Protein AF-A0A329S1X6-F1 (afdb_monomer_lite)

Secondary structure (DSSP, 8-state):
---------SS-HHHHHHHTTSS-SS--EEEEEEEEEEEEEETTEEEEEEEEEESSHHHHHHHHTTSPTT-EE-TTSSEEEEEEEES-HHHHHHHHHHHHHHHHHHHHHHHHTS----

Radius of gyration: 15.31 Å; chains: 1; bounding box: 46×41×38 Å

pLDDT: mean 79.12, std 16.65, range [29.09, 96.0]

Foldseek 3Di:
DPPPPPPDDLWPPVVVCLLVVVPPPANQKAKAWPDWDPAAPDDLWIKTKMKIFGPAPVSLVVRVVGADPPWDADPRSRIIIDIDIGNCVPVVNVVSVVSRVVNVVRVVVVVVPPDPPD

Organism: NCBI:txid29920

Structure (mmCIF, N/CA/C/O backbone):
data_AF-A0A329S1X6-F1
#
_entry.id   AF-A0A329S1X6-F1
#
loop_
_atom_site.group_PDB
_atom_site.id
_atom_site.type_symbol
_atom_site.label_atom_id
_atom_site.label_alt_id
_atom_site.label_comp_id
_atom_site.label_asym_id
_atom_site.label_entity_id
_atom_site.label_seq_id
_atom_site.pdbx_PDB_ins_code
_atom_site.Cartn_x
_atom_site.Cartn_y
_atom_site.Cartn_z
_atom_site.occupancy
_atom_site.B_iso_or_equiv
_atom_site.auth_seq_id
_atom_site.auth_comp_id
_atom_site.auth_asym_id
_atom_site.auth_atom_id
_atom_site.pdbx_PDB_model_num
ATOM 1 N N . MET A 1 1 ? -4.964 -25.414 6.349 1.00 32.69 1 MET A N 1
ATOM 2 C CA . MET A 1 1 ? -5.690 -24.311 5.685 1.00 32.69 1 MET A CA 1
ATOM 3 C C . MET A 1 1 ? -5.727 -23.129 6.638 1.00 32.69 1 MET A C 1
ATOM 5 O O . MET A 1 1 ? -6.601 -23.049 7.488 1.00 32.69 1 MET A O 1
ATOM 9 N N . THR A 1 2 ? -4.718 -22.269 6.584 1.00 29.09 2 THR A N 1
ATOM 10 C CA . THR A 1 2 ? -4.738 -20.981 7.283 1.00 29.09 2 THR A CA 1
ATOM 11 C C . THR A 1 2 ? -5.581 -20.019 6.448 1.00 29.09 2 THR A C 1
ATOM 13 O O . THR A 1 2 ? -5.345 -19.926 5.244 1.00 29.09 2 THR A O 1
ATOM 16 N N . PRO A 1 3 ? -6.583 -19.334 7.022 1.00 33.06 3 PRO A N 1
ATOM 17 C CA . PRO A 1 3 ? -7.348 -18.356 6.272 1.00 33.06 3 PRO A CA 1
ATOM 18 C C . PRO A 1 3 ? -6.416 -17.184 5.976 1.00 33.06 3 PRO A C 1
ATOM 20 O O . PRO A 1 3 ? -5.992 -16.471 6.888 1.00 33.06 3 PRO A O 1
ATOM 23 N N . THR A 1 4 ? -6.067 -17.006 4.705 1.00 31.73 4 THR A N 1
ATOM 24 C CA . THR A 1 4 ? -5.417 -15.795 4.218 1.00 31.73 4 THR A CA 1
ATOM 25 C C . THR A 1 4 ? -6.398 -14.663 4.490 1.00 31.73 4 THR A C 1
ATOM 27 O O . THR A 1 4 ? -7.406 -14.521 3.802 1.00 31.73 4 THR A O 1
ATOM 30 N N . LYS A 1 5 ? -6.184 -13.921 5.582 1.00 35.34 5 LYS A N 1
ATOM 31 C CA . LYS A 1 5 ? -6.935 -12.701 5.873 1.00 35.34 5 LYS A CA 1
ATOM 32 C C . LYS A 1 5 ? -6.542 -11.691 4.804 1.00 35.34 5 LYS A C 1
ATOM 34 O O . LYS A 1 5 ? -5.577 -10.955 4.975 1.00 35.34 5 LYS A O 1
ATOM 39 N N . THR A 1 6 ? -7.255 -11.718 3.684 1.00 36.12 6 THR A N 1
ATOM 40 C CA . THR A 1 6 ? -7.122 -10.739 2.615 1.00 36.12 6 THR A CA 1
ATOM 41 C C . THR A 1 6 ? -7.442 -9.378 3.207 1.00 36.12 6 THR A C 1
ATOM 43 O O . THR A 1 6 ? -8.577 -9.089 3.591 1.00 36.12 6 THR A O 1
ATOM 46 N N . ILE A 1 7 ? -6.412 -8.553 3.350 1.00 43.09 7 ILE A N 1
ATOM 47 C CA . ILE A 1 7 ? -6.576 -7.143 3.649 1.00 43.09 7 ILE A CA 1
ATOM 48 C C . ILE A 1 7 ? -7.162 -6.524 2.380 1.00 43.09 7 ILE A C 1
ATOM 50 O O . ILE A 1 7 ? -6.455 -6.271 1.408 1.00 43.09 7 ILE A O 1
ATOM 54 N N . CYS A 1 8 ? -8.480 -6.327 2.362 1.00 41.88 8 CYS A N 1
ATOM 55 C CA . CYS A 1 8 ? -9.139 -5.588 1.293 1.00 41.88 8 CYS A CA 1
ATOM 56 C C . CYS A 1 8 ? -8.732 -4.118 1.390 1.00 41.88 8 CYS A C 1
ATOM 58 O O . CYS A 1 8 ? -9.413 -3.310 2.025 1.00 41.88 8 CYS A O 1
ATOM 60 N N . PHE A 1 9 ? -7.637 -3.744 0.733 1.00 53.16 9 PHE A N 1
ATOM 61 C CA . PHE A 1 9 ? -7.533 -2.388 0.231 1.00 53.16 9 PHE A CA 1
ATOM 62 C C . PHE A 1 9 ? -8.775 -2.083 -0.606 1.00 53.16 9 PHE A C 1
ATOM 64 O O . PHE A 1 9 ? -9.276 -2.937 -1.337 1.00 53.16 9 PHE A O 1
ATOM 71 N N . ALA A 1 10 ? -9.251 -0.848 -0.560 1.00 50.94 10 ALA A N 1
ATOM 72 C CA . ALA A 1 10 ? -10.206 -0.370 -1.550 1.00 50.94 10 ALA A CA 1
ATOM 73 C C . ALA A 1 10 ? -9.490 -0.062 -2.883 1.00 50.94 10 ALA A C 1
ATOM 75 O O . ALA A 1 10 ? -9.643 1.030 -3.420 1.00 50.94 10 ALA A O 1
ATOM 76 N N . LEU A 1 11 ? -8.658 -0.997 -3.350 1.00 60.75 11 LEU A N 1
ATOM 77 C CA . LEU A 1 11 ? -8.054 -1.008 -4.677 1.00 60.75 11 LEU A CA 1
ATOM 78 C C . LEU A 1 11 ? -8.964 -1.837 -5.586 1.00 60.75 11 LEU A C 1
ATOM 80 O O . LEU A 1 11 ? -9.698 -2.713 -5.116 1.00 60.75 11 LEU A O 1
ATOM 84 N N . THR A 1 12 ? -8.926 -1.570 -6.886 1.00 62.16 12 THR A N 1
ATOM 85 C CA . THR A 1 12 ? -9.561 -2.455 -7.867 1.00 62.16 12 THR A CA 1
ATOM 86 C C . THR A 1 12 ? -8.944 -3.857 -7.789 1.00 62.16 12 THR A C 1
ATOM 88 O O . THR A 1 12 ? -7.814 -4.030 -7.324 1.00 62.16 12 THR A O 1
ATOM 91 N N . SER A 1 13 ? -9.681 -4.877 -8.241 1.00 66.19 13 SER A N 1
ATOM 92 C CA . SER A 1 13 ? -9.189 -6.266 -8.281 1.00 66.19 13 SER A CA 1
ATOM 93 C C . SER A 1 13 ? -7.852 -6.394 -9.026 1.00 66.19 13 SER A C 1
ATOM 95 O O . SER A 1 13 ? -6.994 -7.191 -8.642 1.00 66.19 13 SER A O 1
ATOM 97 N N . ASP A 1 14 ? -7.661 -5.583 -10.065 1.00 64.62 14 ASP A N 1
ATOM 98 C CA . ASP A 1 14 ? -6.445 -5.570 -10.878 1.00 64.62 14 ASP A CA 1
ATOM 99 C C . ASP A 1 14 ? -5.246 -5.059 -10.079 1.00 64.62 14 ASP A C 1
ATOM 101 O O . ASP A 1 14 ? -4.195 -5.695 -10.042 1.00 64.62 14 ASP A O 1
ATOM 105 N N . LEU A 1 15 ? -5.426 -3.964 -9.341 1.00 70.69 15 LEU A N 1
ATOM 106 C CA . LEU A 1 15 ? -4.354 -3.351 -8.566 1.00 70.69 15 LEU A CA 1
ATOM 107 C C . LEU A 1 15 ? -3.954 -4.218 -7.356 1.00 70.69 15 LEU A C 1
ATOM 109 O O . LEU A 1 15 ? -2.772 -4.301 -7.023 1.00 70.69 15 LEU A O 1
ATOM 113 N N . HIS A 1 16 ? -4.908 -4.949 -6.767 1.00 71.69 16 HIS A N 1
ATOM 114 C CA . HIS A 1 16 ? -4.621 -6.033 -5.816 1.00 71.69 16 HIS A CA 1
ATOM 115 C C . HIS A 1 16 ? -3.772 -7.139 -6.439 1.00 71.69 16 HIS A C 1
ATOM 117 O O . HIS A 1 16 ? -2.750 -7.531 -5.882 1.00 71.69 16 HIS A O 1
ATOM 123 N N . SER A 1 17 ? -4.160 -7.609 -7.625 1.00 69.25 17 SER A N 1
ATOM 124 C CA . SER A 1 17 ? -3.463 -8.692 -8.326 1.00 69.25 17 SER A CA 1
ATOM 125 C C . SER A 1 17 ? -2.044 -8.302 -8.749 1.00 69.25 17 SER A C 1
ATOM 127 O O . SER A 1 17 ? -1.155 -9.159 -8.783 1.00 69.25 17 SER A O 1
ATOM 129 N N . TRP A 1 18 ? -1.818 -7.023 -9.063 1.00 70.31 18 TRP A N 1
ATOM 130 C CA . TRP A 1 18 ? -0.495 -6.463 -9.340 1.00 70.31 18 TRP A CA 1
ATOM 131 C C . TRP A 1 18 ? 0.351 -6.368 -8.073 1.00 70.31 18 TRP A C 1
ATOM 133 O O . TRP A 1 18 ? 1.517 -6.756 -8.085 1.00 70.31 18 TRP A O 1
ATOM 143 N N . TYR A 1 19 ? -0.232 -5.897 -6.968 1.00 70.12 19 TYR A N 1
ATOM 144 C CA . TYR A 1 19 ? 0.483 -5.741 -5.702 1.00 70.12 19 TYR A CA 1
ATOM 145 C C . TYR A 1 19 ? 0.858 -7.084 -5.060 1.00 70.12 19 TYR A C 1
ATOM 147 O O . TYR A 1 19 ? 1.934 -7.239 -4.476 1.00 70.12 19 TYR A O 1
ATOM 155 N N . ASP A 1 20 ? 0.003 -8.093 -5.213 1.00 70.31 20 ASP A N 1
ATOM 156 C CA . ASP A 1 20 ? 0.300 -9.443 -4.747 1.00 70.31 20 ASP A CA 1
ATOM 157 C C . ASP A 1 20 ? 1.294 -10.193 -5.640 1.00 70.31 20 ASP A C 1
ATOM 159 O O . ASP A 1 20 ? 1.815 -11.225 -5.219 1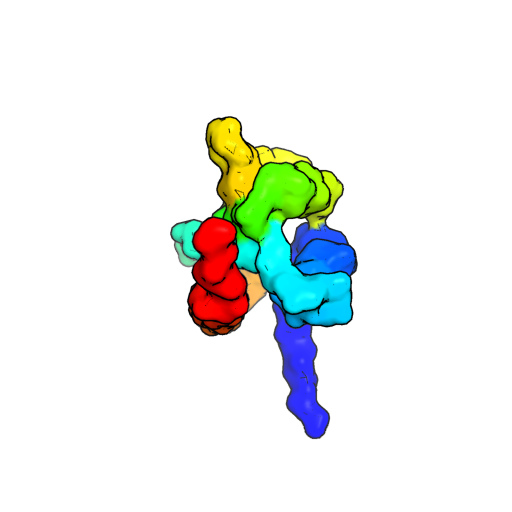.00 70.31 20 ASP A O 1
ATOM 163 N N . GLY A 1 21 ? 1.625 -9.653 -6.818 1.00 65.19 21 GLY A N 1
ATOM 164 C CA . GLY A 1 21 ? 2.517 -10.301 -7.781 1.00 65.19 21 GLY A CA 1
ATOM 165 C C . GLY A 1 21 ? 1.875 -11.505 -8.477 1.00 65.19 21 GLY A C 1
ATOM 166 O O . GLY A 1 21 ? 2.566 -12.291 -9.112 1.00 65.19 21 GLY A O 1
ATOM 167 N N . CYS A 1 22 ? 0.551 -11.664 -8.376 1.00 65.75 22 CYS A N 1
ATOM 168 C CA . CYS A 1 22 ? -0.188 -12.786 -8.962 1.00 65.75 22 CYS A CA 1
ATOM 169 C C . CYS A 1 22 ? -0.326 -12.690 -10.489 1.00 65.75 22 CYS A C 1
ATOM 171 O O . CYS A 1 22 ? -0.662 -13.674 -11.140 1.00 65.75 22 CYS A O 1
ATOM 173 N N . SER A 1 23 ? -0.112 -11.503 -11.058 1.00 63.47 23 SER A N 1
ATOM 174 C CA . SER A 1 23 ? -0.370 -11.210 -12.478 1.00 63.47 23 SER A CA 1
ATOM 175 C C . SER A 1 23 ? 0.757 -10.436 -13.166 1.00 63.47 23 SER A C 1
ATOM 177 O O . SER A 1 23 ? 0.630 -10.063 -14.329 1.00 63.47 23 SER A O 1
ATOM 179 N N . VAL A 1 24 ? 1.874 -10.212 -12.468 1.00 63.97 24 VAL A N 1
ATOM 180 C CA . VAL A 1 24 ? 3.032 -9.467 -12.975 1.00 63.97 24 VAL A CA 1
ATOM 181 C C . VAL A 1 24 ? 4.320 -10.213 -12.639 1.00 63.97 24 VAL A C 1
ATOM 183 O O . VAL A 1 24 ? 4.464 -10.758 -11.549 1.00 63.97 24 VAL A O 1
ATOM 186 N N . ALA A 1 25 ? 5.262 -10.243 -13.584 1.00 69.81 25 ALA A N 1
ATOM 187 C CA . ALA A 1 25 ? 6.553 -10.913 -13.400 1.00 69.81 25 ALA A CA 1
ATOM 188 C C . ALA A 1 25 ? 7.503 -10.138 -12.469 1.00 69.81 25 ALA A C 1
ATOM 190 O O . ALA A 1 25 ? 8.428 -10.725 -11.916 1.00 69.81 25 ALA A O 1
ATOM 191 N N . VAL A 1 26 ? 7.268 -8.830 -12.313 1.00 71.69 26 VAL A N 1
ATOM 192 C CA . VAL A 1 26 ? 7.998 -7.905 -11.436 1.00 71.69 26 VAL A CA 1
ATOM 193 C C . VAL A 1 26 ? 6.991 -7.098 -10.605 1.00 71.69 26 VAL A C 1
ATOM 195 O O . VAL A 1 26 ? 5.940 -6.743 -11.142 1.00 71.69 26 VAL A O 1
ATOM 198 N N . PRO A 1 27 ? 7.257 -6.767 -9.327 1.00 79.44 27 PRO A N 1
ATOM 199 C CA . PRO A 1 27 ? 6.481 -5.787 -8.585 1.00 79.44 27 PRO A CA 1
ATOM 200 C C . PRO A 1 27 ? 6.481 -4.457 -9.338 1.00 79.44 27 PRO A C 1
ATOM 202 O O . PRO A 1 27 ? 7.520 -3.834 -9.539 1.00 79.44 27 PRO A O 1
ATOM 205 N N . VAL A 1 28 ? 5.302 -4.027 -9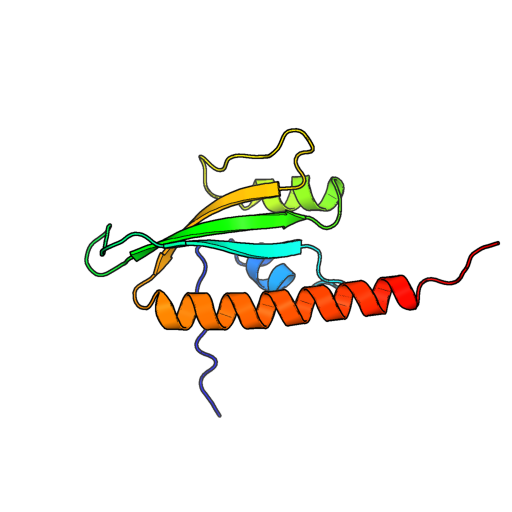.772 1.00 85.94 28 VAL A N 1
ATOM 206 C CA . VAL A 1 28 ? 5.127 -2.793 -10.557 1.00 85.94 28 VAL A CA 1
ATOM 207 C C . VAL A 1 28 ? 5.023 -1.541 -9.680 1.00 85.94 28 VAL A C 1
ATOM 209 O O . VAL A 1 28 ? 5.015 -0.418 -10.184 1.00 85.94 28 VAL A O 1
ATOM 212 N N . MET A 1 29 ? 4.937 -1.736 -8.362 1.00 88.00 29 MET A N 1
ATOM 213 C CA . MET A 1 29 ? 4.842 -0.690 -7.350 1.00 88.00 29 MET A CA 1
ATOM 214 C C . MET A 1 29 ? 5.244 -1.207 -5.967 1.00 88.00 29 MET A C 1
ATOM 216 O O . MET A 1 29 ? 5.204 -2.410 -5.709 1.00 88.00 29 MET A O 1
ATOM 220 N N . ASN A 1 30 ? 5.531 -0.277 -5.062 1.00 90.19 30 ASN A N 1
ATOM 221 C CA . ASN A 1 30 ? 5.594 -0.500 -3.622 1.00 90.19 30 ASN A CA 1
ATOM 222 C C . ASN A 1 30 ? 4.588 0.431 -2.920 1.00 90.19 30 ASN A C 1
ATOM 224 O O . ASN A 1 30 ? 4.341 1.541 -3.388 1.00 90.19 30 ASN A O 1
ATOM 228 N N . ILE A 1 31 ? 4.002 -0.000 -1.804 1.00 90.62 31 ILE A N 1
ATOM 229 C CA . ILE A 1 31 ? 3.069 0.809 -1.020 1.00 90.62 31 ILE A CA 1
ATOM 230 C C . ILE A 1 31 ? 3.555 0.859 0.428 1.00 90.62 31 ILE A C 1
ATOM 232 O O . ILE A 1 31 ? 3.777 -0.170 1.060 1.00 90.62 31 ILE A O 1
ATOM 236 N N . SER A 1 32 ? 3.674 2.066 0.976 1.00 92.25 32 SER A N 1
ATOM 237 C CA . SER A 1 32 ? 4.070 2.305 2.366 1.00 92.25 32 SER A CA 1
ATOM 238 C C . SER A 1 32 ? 3.025 3.122 3.114 1.00 92.25 32 SER A C 1
ATOM 240 O O . SER A 1 32 ? 2.344 3.959 2.525 1.00 92.25 32 SER A O 1
ATOM 242 N N . VAL A 1 33 ? 2.933 2.915 4.424 1.00 93.88 33 VAL A N 1
ATOM 243 C CA . VAL A 1 33 ? 2.091 3.738 5.300 1.00 93.88 33 VAL A CA 1
ATOM 244 C C . VAL A 1 33 ? 2.764 5.092 5.529 1.00 93.88 33 VAL A C 1
ATOM 246 O O . VAL A 1 33 ? 3.930 5.140 5.910 1.00 93.88 33 VAL A O 1
ATOM 249 N N . GLU A 1 34 ? 2.030 6.179 5.292 1.00 95.19 34 GLU A N 1
ATOM 250 C CA . GLU A 1 34 ? 2.448 7.549 5.612 1.00 95.19 34 GLU A CA 1
ATOM 251 C C . GLU A 1 34 ? 2.064 7.909 7.046 1.00 95.19 34 GLU A C 1
ATOM 253 O O . GLU A 1 34 ? 2.897 8.352 7.833 1.00 95.19 34 GLU A O 1
ATOM 258 N N . SER A 1 35 ? 0.792 7.710 7.393 1.00 95.94 35 SER A N 1
ATOM 259 C CA . SER A 1 35 ? 0.273 8.027 8.718 1.00 95.94 35 SER A CA 1
ATOM 260 C C . SER A 1 35 ? -0.987 7.224 9.040 1.00 95.94 35 SER A C 1
ATOM 262 O O . SER A 1 35 ? -1.624 6.632 8.165 1.00 95.94 35 SER A O 1
ATOM 264 N N . VAL A 1 36 ? -1.342 7.192 10.322 1.00 96.00 36 VAL A N 1
ATOM 265 C CA . VAL A 1 36 ? -2.583 6.599 10.824 1.00 96.00 36 VAL A CA 1
ATOM 266 C C . VAL A 1 36 ? -3.289 7.660 11.654 1.00 96.00 36 VAL A C 1
ATOM 268 O O . VAL A 1 36 ? -2.648 8.351 12.443 1.00 96.00 36 VAL A O 1
ATOM 271 N N . SER A 1 37 ? -4.604 7.787 11.494 1.00 95.94 37 SER A N 1
ATOM 272 C CA . SER A 1 37 ? -5.402 8.686 12.322 1.00 95.94 37 SER A CA 1
ATOM 273 C C . SER A 1 37 ? -5.309 8.314 13.804 1.00 95.94 37 SER A C 1
ATOM 275 O O . SER A 1 37 ? -5.306 7.135 14.154 1.00 95.94 37 SER A O 1
ATOM 277 N N . GLU A 1 38 ? -5.305 9.317 14.685 1.00 94.50 38 GLU A N 1
ATOM 278 C CA . GLU A 1 38 ? -5.218 9.108 16.141 1.00 94.50 38 GLU A CA 1
ATOM 279 C C . GLU A 1 38 ? -6.372 8.250 16.689 1.00 94.50 38 GLU A C 1
ATOM 281 O O . GLU A 1 38 ? -6.198 7.471 17.626 1.00 94.50 38 GLU A O 1
ATOM 286 N N . GLY A 1 39 ? -7.550 8.350 16.069 1.00 93.44 39 GLY A N 1
ATOM 287 C CA . GLY A 1 39 ? -8.734 7.570 16.411 1.00 93.44 39 GLY A CA 1
ATOM 288 C C . GLY A 1 39 ? -9.512 7.088 15.183 1.00 93.44 39 GLY A C 1
ATOM 289 O O . GLY A 1 39 ? -9.145 7.403 14.044 1.00 93.44 39 GLY A O 1
ATOM 290 N N . PRO A 1 40 ? -10.596 6.321 15.391 1.00 92.69 40 PRO A N 1
ATOM 291 C CA . PRO A 1 40 ? -11.523 5.958 14.328 1.00 92.69 40 PRO A CA 1
ATOM 292 C C . PRO A 1 40 ? -12.166 7.201 13.701 1.00 92.69 40 PRO A C 1
ATOM 294 O O . PRO A 1 40 ? -12.649 8.081 14.407 1.00 92.69 40 PRO A O 1
ATOM 297 N N . VAL A 1 41 ? -12.191 7.257 12.370 1.00 90.69 41 VAL A N 1
ATOM 298 C CA . VAL A 1 41 ? -12.734 8.391 11.597 1.00 90.69 41 VAL A CA 1
ATOM 299 C C . VAL A 1 41 ? -14.110 8.058 11.018 1.00 90.69 41 VAL A C 1
ATOM 301 O O . VAL A 1 41 ? -14.960 8.932 10.889 1.00 90.69 41 VAL A O 1
ATOM 304 N N . ILE A 1 42 ? -14.353 6.785 10.683 1.00 88.94 42 ILE A N 1
ATOM 305 C CA . ILE A 1 42 ? -15.639 6.310 10.154 1.00 88.94 42 ILE A CA 1
ATOM 306 C C . ILE A 1 42 ? -16.078 5.081 10.946 1.00 88.94 42 ILE A C 1
ATOM 308 O O . ILE A 1 42 ? -15.539 3.985 10.765 1.00 88.94 42 ILE A O 1
ATOM 312 N N . GLY A 1 43 ? -17.076 5.248 11.816 1.00 90.81 43 GLY A N 1
ATOM 313 C CA . GLY A 1 43 ? -17.515 4.188 12.723 1.00 90.81 43 GLY A CA 1
ATOM 314 C C . GLY A 1 43 ? -16.345 3.682 13.572 1.00 90.81 43 GLY A C 1
ATOM 315 O O . GLY A 1 43 ? -15.699 4.461 14.259 1.00 90.81 43 GLY A O 1
ATOM 316 N N . SER A 1 44 ? -16.037 2.386 13.484 1.00 91.06 44 SER A N 1
ATOM 317 C CA . SER A 1 44 ? -14.887 1.761 14.159 1.00 91.06 44 SER A CA 1
ATOM 318 C C . SER A 1 44 ? -13.617 1.667 13.299 1.00 91.06 44 SER A C 1
ATOM 320 O O . SER A 1 44 ? -12.703 0.914 13.631 1.00 91.06 44 SER A O 1
ATOM 322 N N . ARG A 1 45 ? -13.551 2.374 12.163 1.00 91.19 45 ARG A N 1
ATOM 323 C CA . ARG A 1 45 ? -12.420 2.305 11.226 1.00 91.19 45 ARG A CA 1
ATOM 324 C C . ARG A 1 45 ? -11.491 3.504 11.363 1.00 91.19 45 ARG A C 1
ATOM 326 O O . ARG A 1 45 ? -11.935 4.650 11.313 1.00 91.19 45 ARG A O 1
ATOM 333 N N . TYR A 1 46 ? -10.201 3.217 11.440 1.00 93.31 46 TYR A N 1
ATOM 334 C CA . TYR A 1 46 ? -9.108 4.179 11.380 1.00 93.31 46 TYR A CA 1
ATOM 335 C C . TYR A 1 46 ? -8.818 4.543 9.928 1.00 93.31 46 TYR A C 1
ATOM 337 O O . TYR A 1 46 ? -8.901 3.682 9.047 1.00 93.31 46 TYR A O 1
ATOM 345 N N . LYS A 1 47 ? -8.463 5.803 9.685 1.00 93.19 47 LYS A N 1
ATOM 346 C CA . LYS A 1 47 ? -7.936 6.246 8.396 1.00 93.19 47 LYS A CA 1
ATOM 347 C C . LYS A 1 47 ? -6.436 5.962 8.374 1.00 93.19 47 LYS A C 1
ATOM 349 O O . LYS A 1 47 ? -5.733 6.284 9.328 1.00 93.19 47 LYS A O 1
ATOM 354 N N . VAL A 1 48 ? -5.958 5.358 7.296 1.00 92.94 48 VAL A N 1
ATOM 355 C CA . VAL A 1 48 ? -4.533 5.127 7.054 1.00 92.94 48 VAL A CA 1
ATOM 356 C C . VAL A 1 48 ? -4.178 5.802 5.742 1.00 92.94 48 VAL A C 1
ATOM 358 O O . VAL A 1 48 ? -4.743 5.455 4.703 1.00 92.94 48 VAL A O 1
ATOM 361 N N . ASP A 1 49 ? -3.275 6.772 5.810 1.00 93.00 49 ASP A N 1
ATOM 362 C CA . ASP A 1 49 ? -2.721 7.448 4.645 1.00 93.00 49 ASP A CA 1
ATOM 363 C C . ASP A 1 49 ? -1.560 6.615 4.089 1.00 93.00 49 ASP A C 1
ATOM 365 O O . ASP A 1 49 ? -0.739 6.069 4.831 1.00 93.00 49 ASP A O 1
ATOM 369 N N . LEU A 1 50 ? -1.538 6.458 2.770 1.00 92.44 50 LEU A N 1
ATOM 370 C CA . LEU A 1 50 ? -0.650 5.570 2.030 1.00 92.44 50 LEU A CA 1
ATOM 371 C C . LEU A 1 50 ? 0.117 6.356 0.973 1.00 92.44 50 LEU A C 1
ATOM 373 O O . LEU A 1 50 ? -0.461 7.196 0.284 1.00 92.44 50 LEU A O 1
ATOM 377 N N . ILE A 1 51 ? 1.381 5.988 0.780 1.00 92.62 51 ILE A N 1
ATOM 378 C CA . ILE A 1 51 ? 2.202 6.399 -0.360 1.00 92.62 51 ILE A CA 1
ATOM 379 C C . ILE A 1 51 ? 2.380 5.188 -1.264 1.00 92.62 51 ILE A C 1
ATOM 381 O O . ILE A 1 51 ? 2.924 4.168 -0.842 1.00 92.62 51 ILE A O 1
ATOM 385 N N . ILE A 1 52 ? 1.936 5.311 -2.506 1.00 91.19 52 ILE A N 1
ATOM 386 C CA . ILE A 1 52 ? 2.147 4.337 -3.570 1.00 91.19 52 ILE A CA 1
ATOM 387 C C . ILE A 1 52 ? 3.289 4.854 -4.436 1.00 91.19 52 ILE A C 1
ATOM 389 O O . ILE A 1 52 ? 3.215 5.968 -4.946 1.00 91.19 52 ILE A O 1
ATOM 393 N N . ARG A 1 53 ? 4.334 4.047 -4.605 1.00 92.38 53 ARG A N 1
ATOM 394 C CA . ARG A 1 53 ? 5.488 4.337 -5.459 1.00 92.38 53 ARG A CA 1
ATOM 395 C C . ARG A 1 53 ? 5.458 3.417 -6.662 1.00 92.38 53 ARG A C 1
ATOM 397 O O . ARG A 1 53 ? 5.576 2.204 -6.502 1.00 92.38 53 ARG A O 1
ATOM 404 N N . ALA A 1 54 ? 5.282 3.980 -7.848 1.00 91.44 54 ALA A N 1
ATOM 405 C CA . ALA A 1 54 ? 5.326 3.228 -9.092 1.00 91.44 54 ALA A CA 1
ATOM 406 C C . ALA A 1 54 ? 6.769 2.909 -9.495 1.00 91.44 54 ALA A C 1
ATOM 408 O O . ALA A 1 54 ? 7.683 3.694 -9.257 1.00 91.44 54 ALA A O 1
ATOM 409 N N . LEU A 1 55 ? 6.959 1.775 -10.169 1.00 87.50 55 LEU A N 1
ATOM 410 C CA . LEU A 1 55 ? 8.264 1.385 -10.702 1.00 87.50 55 LEU A CA 1
ATOM 411 C C . LEU A 1 55 ? 8.754 2.340 -11.806 1.00 87.50 55 LEU A C 1
ATOM 413 O O . LEU A 1 55 ? 9.948 2.592 -11.925 1.00 87.50 55 LEU A O 1
ATOM 417 N N . ASN A 1 56 ? 7.841 2.844 -12.641 1.00 88.06 56 ASN A N 1
ATOM 418 C CA . ASN A 1 56 ? 8.130 3.809 -13.703 1.00 88.06 56 ASN A CA 1
ATOM 419 C C . ASN A 1 56 ? 6.866 4.590 -14.104 1.00 88.06 56 ASN A C 1
ATOM 421 O O . ASN A 1 56 ? 5.760 4.267 -13.667 1.00 88.06 56 ASN A O 1
ATOM 425 N N . ALA A 1 57 ? 7.029 5.585 -14.980 1.00 87.81 57 ALA A N 1
ATOM 426 C CA . ALA A 1 57 ? 5.941 6.457 -15.430 1.00 87.81 57 ALA A CA 1
ATOM 427 C C . ALA A 1 57 ? 4.795 5.712 -16.147 1.00 87.81 57 ALA A C 1
ATOM 429 O O . ALA A 1 57 ? 3.634 6.099 -16.023 1.00 87.81 57 ALA A O 1
ATOM 430 N N . GLY A 1 58 ? 5.097 4.623 -16.864 1.00 87.38 58 GLY A N 1
ATOM 431 C CA . GLY A 1 58 ? 4.076 3.801 -17.519 1.00 87.38 58 GLY A CA 1
ATOM 432 C C . GLY A 1 58 ? 3.166 3.117 -16.499 1.00 87.38 58 GLY A C 1
ATOM 433 O O . GLY A 1 58 ? 1.942 3.227 -16.578 1.00 87.38 58 GLY A O 1
ATOM 434 N N . TYR A 1 59 ? 3.760 2.484 -15.485 1.00 87.50 59 TYR A N 1
ATOM 435 C CA . TYR A 1 59 ? 2.997 1.889 -14.389 1.00 87.50 59 TYR A CA 1
ATOM 436 C C . TYR A 1 59 ? 2.308 2.938 -13.522 1.00 87.50 59 TYR A C 1
ATOM 438 O O . TYR A 1 59 ? 1.186 2.701 -13.090 1.00 87.50 59 TYR A O 1
ATOM 446 N N . ALA A 1 60 ? 2.915 4.109 -13.319 1.00 88.88 60 ALA A N 1
ATOM 447 C CA . ALA A 1 60 ? 2.280 5.207 -12.600 1.00 88.88 60 ALA A CA 1
ATOM 448 C C . ALA A 1 60 ? 0.948 5.616 -13.242 1.00 88.88 60 ALA A C 1
ATOM 450 O O . ALA A 1 60 ? -0.066 5.722 -12.552 1.00 88.88 60 ALA A O 1
ATOM 451 N N . SER A 1 61 ? 0.925 5.757 -14.572 1.00 86.81 61 SER A N 1
ATOM 452 C CA . SER A 1 61 ? -0.301 6.068 -15.309 1.00 86.81 61 SER A CA 1
ATOM 453 C C . SER A 1 61 ? -1.361 4.979 -15.119 1.00 86.81 61 SER A C 1
ATOM 455 O O . SER A 1 61 ? -2.498 5.293 -14.771 1.00 86.81 61 SER A O 1
ATOM 457 N N . LEU A 1 62 ? -0.991 3.703 -15.244 1.00 85.56 62 LEU A N 1
ATOM 458 C CA . LEU A 1 62 ? -1.923 2.586 -15.052 1.00 85.56 62 LEU A CA 1
ATOM 459 C C . LEU A 1 62 ? -2.475 2.507 -13.624 1.00 85.56 62 LEU A C 1
ATOM 461 O O . LEU A 1 62 ? -3.674 2.330 -13.433 1.00 85.56 62 LEU A O 1
ATOM 465 N N . ILE A 1 63 ? -1.615 2.673 -12.619 1.00 85.94 63 ILE A N 1
ATOM 466 C CA . ILE A 1 63 ? -2.008 2.677 -11.206 1.00 85.94 63 ILE A CA 1
ATOM 467 C C . ILE A 1 63 ? -3.001 3.808 -10.946 1.00 85.94 63 ILE A C 1
ATOM 469 O O . ILE A 1 63 ? -4.022 3.578 -10.299 1.00 85.94 63 ILE A O 1
ATOM 473 N N . SER A 1 64 ? -2.747 4.999 -11.497 1.00 84.25 64 SER A N 1
ATOM 474 C CA . SER A 1 64 ? -3.582 6.185 -11.283 1.00 84.25 64 SER A CA 1
ATOM 475 C C . SER A 1 64 ? -5.039 5.995 -11.726 1.00 84.25 64 SER A C 1
ATOM 477 O O . SER A 1 64 ? -5.944 6.481 -11.052 1.00 84.25 64 SER A O 1
ATOM 479 N N . LEU A 1 65 ? -5.284 5.203 -12.780 1.00 83.75 65 LEU A N 1
ATOM 480 C CA . LEU A 1 65 ? -6.630 4.865 -13.272 1.00 83.75 65 LEU A CA 1
ATOM 481 C C . LEU A 1 65 ? -7.450 4.032 -12.276 1.00 83.75 65 LEU A C 1
ATOM 483 O O . LEU A 1 65 ? -8.674 3.969 -12.375 1.00 83.75 65 LEU A O 1
ATOM 487 N N . HIS A 1 66 ? -6.781 3.374 -11.330 1.00 81.44 66 HIS A N 1
ATOM 488 C CA . HIS A 1 66 ? -7.394 2.500 -10.336 1.00 81.44 66 HIS A CA 1
ATOM 489 C C . HIS A 1 66 ? -7.461 3.123 -8.937 1.00 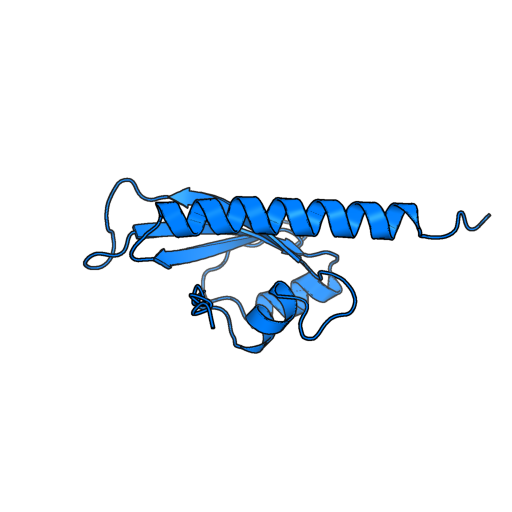81.44 66 HIS A C 1
ATOM 491 O O . HIS A 1 66 ? -8.006 2.505 -8.016 1.00 81.44 66 HIS A O 1
ATOM 497 N N . LEU A 1 67 ? -6.914 4.328 -8.754 1.00 80.25 67 LEU A N 1
ATOM 498 C CA . LEU A 1 67 ? -6.997 5.040 -7.487 1.00 80.25 67 LEU A CA 1
ATOM 499 C C . LEU A 1 67 ? -8.349 5.729 -7.337 1.00 80.25 67 LEU A C 1
ATOM 501 O O . LEU A 1 67 ? -8.981 6.158 -8.300 1.00 80.25 67 LEU A O 1
ATOM 505 N N . LYS A 1 68 ? -8.793 5.843 -6.084 1.00 72.50 68 LYS A N 1
ATOM 506 C CA . LYS A 1 68 ? -9.983 6.627 -5.760 1.00 72.50 68 LYS A CA 1
ATOM 507 C C . LYS A 1 68 ? -9.783 8.087 -6.148 1.00 72.50 68 LYS A C 1
ATOM 509 O O . LYS A 1 68 ? -8.684 8.627 -6.022 1.00 72.50 68 LYS A O 1
ATOM 514 N N . GLU A 1 69 ? -10.882 8.720 -6.541 1.00 71.62 69 GLU A N 1
ATOM 515 C CA . GLU A 1 69 ? -10.942 10.156 -6.791 1.00 71.62 69 GLU A CA 1
ATOM 516 C C . GLU A 1 69 ? -10.395 10.945 -5.584 1.00 71.62 69 GLU A C 1
ATOM 518 O O . GLU A 1 69 ? -10.674 10.606 -4.430 1.00 71.62 69 GLU A O 1
ATOM 523 N N . GLY A 1 70 ? -9.573 11.966 -5.855 1.00 72.25 70 GLY A N 1
ATOM 524 C CA . GLY A 1 70 ? -8.927 12.792 -4.828 1.00 72.25 70 GLY A CA 1
ATOM 525 C C . GLY A 1 70 ? -7.537 12.333 -4.362 1.00 72.25 70 GLY A C 1
ATOM 526 O O . GLY A 1 70 ? -7.041 12.863 -3.369 1.00 72.25 70 GLY A O 1
ATOM 527 N N . PHE A 1 71 ? -6.891 11.374 -5.040 1.00 80.56 71 PHE A N 1
ATOM 528 C CA . PHE A 1 71 ? -5.474 11.079 -4.791 1.00 80.56 71 PHE A CA 1
ATOM 529 C C . PHE A 1 71 ? -4.576 12.257 -5.212 1.00 80.56 71 PHE A C 1
ATOM 531 O O . PHE A 1 71 ? -4.907 13.016 -6.124 1.00 80.56 71 PHE A O 1
ATOM 538 N N . VAL A 1 72 ? -3.421 12.400 -4.558 1.00 86.19 72 VAL A N 1
ATOM 539 C CA . VAL A 1 72 ? -2.439 13.452 -4.869 1.00 86.19 72 VAL A CA 1
ATOM 540 C C . VAL A 1 72 ? -1.191 12.811 -5.458 1.00 86.19 72 VAL A C 1
ATOM 542 O O . VAL A 1 72 ? -0.567 11.984 -4.798 1.00 86.19 72 VAL A O 1
ATOM 545 N N . ALA A 1 73 ? -0.814 13.195 -6.675 1.00 87.38 73 ALA A N 1
ATOM 546 C CA . ALA A 1 73 ? 0.434 12.760 -7.300 1.00 87.38 73 ALA A CA 1
ATOM 547 C C . ALA A 1 73 ? 1.585 13.741 -7.015 1.00 87.38 73 ALA A C 1
ATOM 549 O O . ALA A 1 73 ? 1.369 14.947 -6.881 1.00 87.38 73 ALA A O 1
ATOM 550 N N . SER A 1 74 ? 2.813 13.229 -6.933 1.00 88.31 74 SER A N 1
ATOM 551 C CA . SER A 1 74 ? 4.044 14.022 -6.981 1.00 88.31 74 SER A CA 1
ATOM 552 C C . SER A 1 74 ? 4.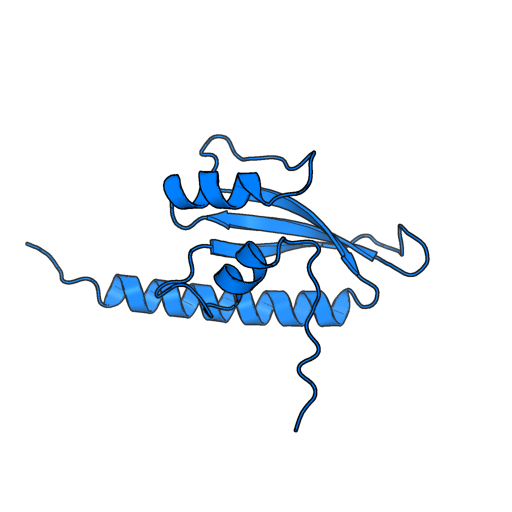246 14.668 -8.357 1.00 88.31 74 SER A C 1
ATOM 554 O O . SER A 1 74 ? 3.590 14.317 -9.335 1.00 88.31 74 SER A O 1
ATOM 556 N N . VAL A 1 75 ? 5.199 15.603 -8.449 1.00 83.44 75 VAL A N 1
ATOM 557 C CA . VAL A 1 75 ? 5.529 16.309 -9.705 1.00 83.44 75 VAL A CA 1
ATOM 558 C C . VAL A 1 75 ? 5.975 15.342 -10.807 1.00 83.44 75 VAL A C 1
ATOM 560 O O . VAL A 1 75 ? 5.593 15.507 -11.961 1.00 83.44 75 VAL A O 1
ATOM 563 N N . ASP A 1 76 ? 6.743 14.310 -10.454 1.00 83.38 76 ASP A N 1
ATOM 564 C CA . ASP A 1 76 ? 7.183 13.256 -11.378 1.00 83.38 76 ASP A CA 1
ATOM 565 C C . ASP A 1 76 ? 6.121 12.167 -11.615 1.00 83.38 76 ASP A C 1
ATOM 567 O O . ASP A 1 76 ? 6.336 11.250 -12.405 1.00 83.38 76 ASP A O 1
ATOM 571 N N . SER A 1 77 ? 4.964 12.274 -10.952 1.00 83.81 77 SER A N 1
ATOM 572 C CA . SER A 1 77 ? 3.863 11.305 -10.960 1.00 83.81 77 SER A CA 1
ATOM 573 C C . SER A 1 77 ? 4.228 9.895 -10.482 1.00 83.81 77 SER A C 1
ATOM 575 O O . SER A 1 77 ? 3.393 9.000 -10.576 1.00 83.81 77 SER A O 1
ATOM 577 N N . LEU A 1 78 ? 5.434 9.665 -9.955 1.00 91.19 78 LEU A N 1
ATOM 578 C CA . LEU A 1 78 ? 5.864 8.343 -9.491 1.00 91.19 78 LEU A CA 1
ATOM 579 C C . LEU A 1 78 ? 5.359 8.024 -8.086 1.00 91.19 78 LEU A C 1
ATOM 581 O O . LEU A 1 78 ? 5.196 6.849 -7.752 1.00 91.19 78 LEU A O 1
ATOM 585 N N . GLU A 1 79 ? 5.077 9.045 -7.281 1.00 92.88 79 GLU A N 1
ATOM 586 C CA . GLU A 1 79 ? 4.466 8.891 -5.969 1.00 92.88 79 GLU A CA 1
ATOM 587 C C . GLU A 1 79 ? 3.013 9.359 -5.995 1.00 92.88 79 GLU A C 1
ATOM 589 O O . GLU A 1 79 ? 2.689 10.457 -6.445 1.00 92.88 79 GLU A O 1
ATOM 594 N N . MET A 1 80 ? 2.121 8.534 -5.463 1.00 91.75 80 MET A N 1
ATOM 595 C CA . MET A 1 80 ? 0.700 8.832 -5.331 1.00 91.75 80 MET A CA 1
ATOM 596 C C . MET A 1 80 ? 0.281 8.641 -3.879 1.00 91.75 80 MET A C 1
ATOM 598 O O . MET A 1 80 ? 0.503 7.584 -3.289 1.00 91.75 80 MET A O 1
ATOM 602 N N . ARG A 1 81 ? -0.343 9.662 -3.296 1.00 91.12 81 ARG A N 1
ATOM 603 C CA . ARG A 1 81 ? -0.893 9.627 -1.942 1.00 91.12 81 ARG A CA 1
ATOM 604 C C . ARG A 1 81 ? -2.379 9.328 -1.984 1.00 91.12 81 ARG A C 1
ATOM 606 O O . ARG A 1 81 ? -3.135 9.978 -2.706 1.00 91.12 81 ARG A O 1
ATOM 613 N N . THR A 1 82 ? -2.801 8.356 -1.188 1.00 89.44 82 THR A N 1
ATOM 614 C CA . THR A 1 82 ? -4.206 7.967 -1.045 1.00 89.44 82 THR A CA 1
ATOM 615 C C . THR A 1 82 ? -4.497 7.546 0.391 1.00 89.44 82 THR A C 1
ATOM 617 O O . THR A 1 82 ? -3.610 7.556 1.238 1.00 89.44 82 THR A O 1
ATOM 620 N N . SER A 1 83 ? -5.740 7.168 0.685 1.00 89.19 83 SER A N 1
ATOM 621 C CA . SER A 1 83 ? -6.111 6.690 2.012 1.00 89.19 83 SER A CA 1
ATOM 622 C C . SER A 1 83 ? -7.102 5.537 1.978 1.00 89.19 83 SER A C 1
ATOM 624 O O . SER A 1 83 ? -7.915 5.387 1.061 1.00 89.19 83 SER A O 1
ATOM 626 N N . VAL A 1 84 ? -7.040 4.712 3.018 1.00 87.94 84 VAL A N 1
ATOM 627 C CA . VAL A 1 84 ? -7.963 3.601 3.251 1.00 87.94 84 VAL A CA 1
ATOM 628 C C . VAL A 1 84 ? -8.532 3.665 4.662 1.00 87.94 84 VAL A C 1
ATOM 630 O O . VAL A 1 84 ? -7.958 4.282 5.556 1.00 87.94 84 VAL A O 1
ATOM 633 N N . TYR A 1 85 ? -9.670 3.004 4.864 1.00 89.25 85 TYR A N 1
ATOM 634 C CA . TYR A 1 85 ? -10.322 2.907 6.167 1.00 89.25 85 TYR A CA 1
ATOM 635 C C . TYR A 1 85 ? -10.311 1.458 6.635 1.00 89.25 85 TYR A C 1
ATOM 637 O O . TYR A 1 85 ? -10.927 0.598 6.003 1.00 89.25 85 TYR A O 1
ATOM 645 N N . VAL A 1 86 ? -9.640 1.185 7.751 1.00 88.88 86 VAL A N 1
ATOM 646 C CA . VAL A 1 86 ? -9.400 -0.177 8.250 1.00 88.88 86 VAL A CA 1
ATOM 647 C C . VAL A 1 86 ? -9.822 -0.308 9.708 1.00 88.88 86 VAL A C 1
ATOM 649 O O . VAL A 1 86 ? -9.680 0.620 10.495 1.00 88.88 86 VAL A O 1
ATOM 652 N N . GLN A 1 87 ? -10.362 -1.467 10.087 1.00 89.62 87 GLN A N 1
ATOM 653 C CA . GLN A 1 87 ? -10.762 -1.715 11.480 1.00 89.62 87 GLN A CA 1
ATOM 654 C C . GLN A 1 87 ? -9.561 -1.960 12.397 1.00 89.62 87 GLN A C 1
ATOM 656 O O . GLN A 1 87 ? -9.548 -1.500 13.531 1.00 89.62 87 GLN A O 1
ATOM 661 N N . ASN A 1 88 ? -8.551 -2.682 11.909 1.00 90.69 88 ASN A N 1
ATOM 662 C CA . ASN A 1 88 ? -7.350 -3.000 12.673 1.00 90.69 88 ASN A CA 1
ATOM 663 C C . ASN A 1 88 ? -6.134 -2.371 11.989 1.00 90.69 88 ASN A C 1
ATOM 665 O O . ASN A 1 88 ? -5.462 -3.018 11.185 1.00 90.69 88 ASN A O 1
ATOM 669 N N . SER A 1 89 ? -5.893 -1.091 12.283 1.00 91.00 89 SER A N 1
ATOM 670 C CA . SER A 1 89 ? -4.773 -0.332 11.717 1.00 91.00 89 SER A CA 1
ATOM 671 C C . SER A 1 89 ? -3.424 -0.937 12.086 1.00 91.00 89 SER A C 1
ATOM 673 O O . SER A 1 89 ? -2.546 -0.992 11.237 1.00 91.00 89 SER A O 1
ATOM 675 N N . LYS A 1 90 ? -3.271 -1.476 13.301 1.00 91.75 90 LYS A N 1
ATOM 676 C CA . LYS A 1 90 ? -2.018 -2.101 13.740 1.00 91.75 90 LYS A CA 1
ATOM 677 C C . LYS A 1 90 ? -1.616 -3.279 12.848 1.00 91.75 90 LYS A C 1
ATOM 679 O O . LYS A 1 90 ? -0.542 -3.251 12.258 1.00 91.75 90 LYS A O 1
ATOM 684 N N . VAL A 1 91 ? -2.493 -4.275 12.707 1.00 89.50 91 VAL A N 1
ATOM 685 C CA . VAL A 1 91 ? -2.220 -5.460 11.869 1.00 89.50 91 VAL A CA 1
ATOM 686 C C . VAL A 1 91 ? -2.036 -5.064 10.405 1.00 89.50 91 VAL A C 1
ATOM 688 O O . VAL A 1 91 ? -1.196 -5.626 9.708 1.00 89.50 91 VAL A O 1
ATOM 691 N N . PHE A 1 92 ? -2.807 -4.081 9.940 1.00 88.38 92 PHE A N 1
ATOM 692 C CA . PHE A 1 92 ? -2.662 -3.545 8.594 1.00 88.38 92 PHE A CA 1
ATOM 693 C C . PHE A 1 92 ? -1.267 -2.942 8.366 1.00 88.38 92 PHE A C 1
ATOM 695 O O . PHE A 1 92 ? -0.610 -3.285 7.386 1.00 88.38 92 PHE A O 1
ATOM 702 N N . CYS A 1 93 ? -0.790 -2.092 9.279 1.00 90.56 93 CYS A N 1
ATOM 703 C CA . CYS A 1 93 ? 0.525 -1.462 9.179 1.00 90.56 93 CYS A CA 1
ATOM 704 C C . CYS A 1 93 ? 1.665 -2.483 9.258 1.00 90.56 93 CYS A C 1
ATOM 706 O O . CYS A 1 93 ? 2.589 -2.409 8.455 1.00 90.56 93 CYS A O 1
ATOM 708 N N . GLU A 1 94 ? 1.577 -3.463 10.163 1.00 91.31 94 GLU A N 1
ATOM 709 C CA . GLU A 1 94 ? 2.562 -4.550 10.273 1.00 91.31 94 GLU A CA 1
ATOM 710 C C . GLU A 1 94 ? 2.674 -5.344 8.962 1.00 91.31 94 GLU A C 1
ATOM 712 O O . GLU A 1 94 ? 3.774 -5.627 8.482 1.00 91.31 94 GLU A O 1
ATOM 717 N N . TRP A 1 95 ? 1.534 -5.670 8.345 1.00 88.88 95 TRP A N 1
ATOM 718 C CA . TRP A 1 95 ? 1.516 -6.365 7.059 1.00 88.88 95 TRP A CA 1
ATOM 719 C C . TRP A 1 95 ? 2.102 -5.507 5.933 1.00 88.88 95 TRP A C 1
ATOM 721 O O . TRP A 1 95 ? 2.868 -6.012 5.111 1.00 88.88 95 TRP A O 1
ATOM 731 N N . MET A 1 96 ? 1.790 -4.209 5.920 1.00 89.50 96 MET A N 1
ATOM 732 C CA . MET A 1 96 ? 2.318 -3.269 4.932 1.00 89.50 96 MET A CA 1
ATOM 733 C C . MET A 1 96 ? 3.824 -3.105 5.019 1.00 89.50 96 MET A C 1
ATOM 735 O O . MET A 1 96 ? 4.508 -3.151 4.000 1.00 89.50 96 MET A O 1
ATOM 739 N N . GLU A 1 97 ? 4.351 -2.972 6.229 1.00 91.44 97 GLU A N 1
ATOM 740 C CA . GLU A 1 97 ? 5.787 -2.881 6.450 1.00 91.44 97 GLU A CA 1
ATOM 741 C C . GLU A 1 97 ? 6.503 -4.153 5.975 1.00 91.44 97 GLU A C 1
ATOM 743 O O . GLU A 1 97 ? 7.525 -4.083 5.288 1.00 91.44 97 GLU A O 1
ATOM 748 N N . TRP A 1 98 ? 5.947 -5.326 6.293 1.00 90.88 98 TRP A N 1
ATOM 749 C CA . TRP A 1 98 ? 6.496 -6.602 5.844 1.00 90.88 98 TRP A CA 1
ATOM 750 C C . TRP A 1 98 ? 6.481 -6.736 4.315 1.00 90.88 98 TRP A C 1
ATOM 752 O O . TRP A 1 98 ? 7.503 -7.087 3.717 1.00 90.88 98 TRP A O 1
ATOM 762 N N . LYS A 1 99 ? 5.347 -6.433 3.670 1.00 86.00 99 LYS A N 1
ATOM 763 C CA . LYS A 1 99 ? 5.194 -6.545 2.214 1.00 86.00 99 LYS A CA 1
ATOM 764 C C . LYS A 1 99 ? 6.090 -5.544 1.483 1.00 86.00 99 LYS A C 1
ATOM 766 O O . LYS A 1 99 ? 6.731 -5.928 0.508 1.00 86.00 99 LYS A O 1
ATOM 771 N N . GLY A 1 100 ? 6.207 -4.316 1.988 1.00 88.56 100 GLY A N 1
ATOM 772 C CA . GLY A 1 100 ? 7.103 -3.307 1.425 1.00 88.56 100 GLY A CA 1
ATOM 773 C C . GLY A 1 100 ? 8.563 -3.759 1.446 1.00 88.56 100 GLY A C 1
ATOM 774 O O . GLY A 1 100 ? 9.221 -3.761 0.408 1.00 88.56 100 GLY A O 1
ATOM 775 N N . LYS A 1 101 ? 9.040 -4.287 2.583 1.00 89.19 101 LYS A N 1
ATOM 776 C CA . LYS A 1 101 ? 10.390 -4.874 2.697 1.00 89.19 101 LYS A CA 1
ATOM 777 C C . LYS A 1 101 ? 10.6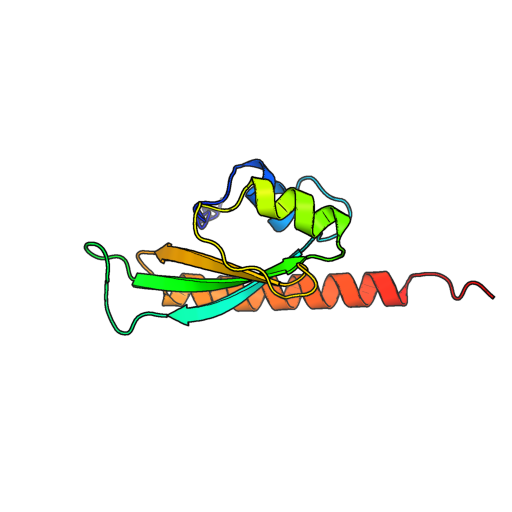08 -6.044 1.734 1.00 89.19 101 LYS A C 1
ATOM 779 O O . LYS A 1 101 ? 11.703 -6.201 1.192 1.00 89.19 101 LYS A O 1
ATOM 784 N N . TYR A 1 102 ? 9.589 -6.881 1.531 1.00 87.31 102 TYR A N 1
ATOM 785 C CA . TYR A 1 102 ? 9.645 -7.981 0.568 1.00 87.31 102 TYR A CA 1
ATOM 786 C C . TYR A 1 102 ? 9.796 -7.467 -0.871 1.00 87.31 102 TYR A C 1
ATOM 788 O O . TYR A 1 102 ? 10.669 -7.948 -1.593 1.00 87.31 102 TYR A O 1
ATOM 796 N N . ILE A 1 103 ? 8.994 -6.475 -1.265 1.00 86.75 103 ILE A N 1
ATOM 797 C CA . ILE A 1 103 ? 9.037 -5.864 -2.599 1.00 86.75 103 ILE A CA 1
ATOM 798 C C . ILE A 1 103 ? 10.381 -5.172 -2.842 1.00 86.75 103 ILE A C 1
ATOM 800 O O . ILE A 1 103 ? 11.003 -5.422 -3.871 1.00 86.75 103 ILE A O 1
ATOM 804 N N . ASP A 1 104 ? 10.874 -4.381 -1.887 1.00 86.31 104 ASP A N 1
ATOM 805 C CA . ASP A 1 104 ? 12.163 -3.688 -2.013 1.00 86.31 104 ASP A CA 1
ATOM 806 C C . ASP A 1 104 ? 13.318 -4.675 -2.194 1.00 86.31 104 ASP A C 1
ATOM 808 O O . ASP A 1 104 ? 14.180 -4.497 -3.058 1.00 86.31 104 ASP A O 1
ATOM 812 N N . LYS A 1 105 ? 13.321 -5.762 -1.411 1.00 86.25 105 LYS A N 1
ATOM 813 C CA . LYS A 1 105 ? 14.319 -6.826 -1.549 1.00 86.25 105 LYS A CA 1
ATOM 814 C C . LYS A 1 105 ? 14.241 -7.484 -2.924 1.00 86.25 105 LYS A C 1
ATOM 816 O O . LYS A 1 105 ? 15.278 -7.722 -3.536 1.00 86.25 105 LYS A O 1
ATOM 821 N N . TRP A 1 106 ? 13.032 -7.778 -3.394 1.00 83.12 106 TRP A N 1
ATOM 822 C CA . TRP A 1 106 ? 12.813 -8.401 -4.693 1.00 83.12 106 TRP A CA 1
ATOM 823 C C . TRP A 1 106 ? 13.300 -7.503 -5.835 1.00 83.12 106 TRP A C 1
ATOM 825 O O . TRP A 1 106 ? 14.053 -7.962 -6.690 1.00 83.12 106 TRP A O 1
ATOM 835 N N . LEU A 1 107 ? 12.935 -6.215 -5.816 1.00 82.00 107 LEU A N 1
ATOM 836 C CA . LEU A 1 107 ? 13.357 -5.231 -6.817 1.00 82.00 107 LEU A CA 1
ATOM 837 C C . LEU A 1 107 ? 14.873 -5.075 -6.835 1.00 82.00 107 LEU A C 1
ATOM 839 O O . LEU A 1 107 ? 15.474 -5.116 -7.905 1.00 82.00 107 LEU A O 1
ATOM 843 N N . LYS A 1 108 ? 15.503 -4.972 -5.661 1.00 83.56 108 LYS A N 1
ATOM 844 C CA . LYS A 1 108 ? 16.962 -4.919 -5.560 1.00 83.56 108 LYS A CA 1
ATOM 845 C C . LYS A 1 108 ? 17.611 -6.146 -6.201 1.00 83.56 108 LYS A C 1
ATOM 847 O O . LYS A 1 108 ? 18.477 -5.991 -7.049 1.00 83.56 108 LYS A O 1
ATOM 852 N N . SER A 1 109 ? 17.145 -7.353 -5.870 1.00 80.31 109 SER A N 1
ATOM 853 C CA . SER A 1 109 ? 17.650 -8.582 -6.494 1.00 80.31 109 SER A CA 1
ATOM 854 C C . SER A 1 109 ? 17.426 -8.622 -8.008 1.00 80.31 109 SER A C 1
ATOM 856 O O . SER A 1 109 ? 18.259 -9.168 -8.721 1.00 80.31 109 SER A O 1
ATOM 858 N N . HIS A 1 110 ? 16.329 -8.055 -8.512 1.00 74.81 110 HIS A N 1
ATOM 859 C CA . HIS A 1 110 ? 16.070 -7.975 -9.947 1.00 74.81 110 HIS A CA 1
ATOM 860 C C . HIS A 1 110 ? 17.060 -7.044 -10.662 1.00 74.81 110 HIS A C 1
ATOM 862 O O . HIS A 1 110 ? 17.619 -7.429 -11.685 1.00 74.81 110 HIS A O 1
ATOM 868 N N . TYR A 1 111 ? 17.319 -5.855 -10.110 1.00 73.94 111 TYR A N 1
ATOM 869 C CA . TYR A 1 111 ? 18.297 -4.918 -10.669 1.00 73.94 111 TYR A CA 1
ATOM 870 C C . TYR A 1 111 ? 19.739 -5.419 -10.543 1.00 73.94 111 TYR A C 1
ATOM 872 O O . TYR A 1 111 ? 20.512 -5.243 -11.478 1.00 73.94 111 TYR A O 1
ATOM 880 N N . ASP A 1 112 ? 20.080 -6.108 -9.451 1.00 74.81 112 ASP A N 1
ATOM 881 C CA . ASP A 1 112 ? 21.395 -6.740 -9.270 1.00 74.81 112 ASP A CA 1
ATOM 882 C C . ASP A 1 112 ? 21.638 -7.885 -10.283 1.00 74.81 112 ASP A C 1
ATOM 884 O O . ASP A 1 112 ? 22.784 -8.238 -10.554 1.00 74.81 112 ASP A O 1
ATOM 888 N N . MET A 1 113 ? 20.573 -8.476 -10.843 1.00 65.50 113 MET A N 1
ATOM 889 C CA . MET A 1 113 ? 20.641 -9.515 -11.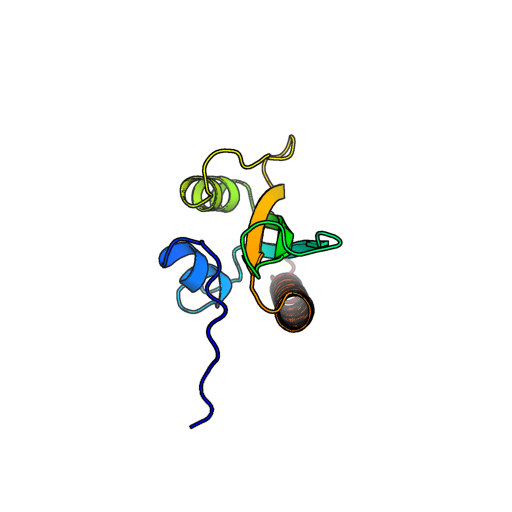882 1.00 65.50 113 MET A CA 1
ATOM 890 C C . MET A 1 113 ? 20.554 -8.973 -13.314 1.00 65.50 113 MET A C 1
ATOM 892 O O . MET A 1 113 ? 20.736 -9.748 -14.257 1.00 65.50 113 MET A O 1
ATOM 896 N N . ALA A 1 114 ? 20.263 -7.682 -13.510 1.00 59.22 114 ALA A N 1
ATOM 897 C CA . ALA A 1 114 ? 20.318 -7.089 -14.841 1.00 59.22 114 ALA A CA 1
ATOM 898 C C . ALA A 1 114 ? 21.772 -7.193 -15.343 1.00 59.22 114 ALA A C 1
ATOM 900 O O . ALA A 1 114 ? 22.681 -6.806 -14.605 1.00 59.22 114 ALA A O 1
ATOM 901 N N . PRO A 1 115 ? 22.033 -7.753 -16.542 1.00 53.31 115 PRO A N 1
ATOM 902 C CA . PRO A 1 115 ? 23.400 -7.907 -17.020 1.00 53.31 115 PRO A CA 1
ATOM 903 C C . PRO A 1 115 ? 24.069 -6.535 -17.034 1.00 53.31 115 PRO A C 1
ATOM 905 O O . PRO A 1 115 ? 23.439 -5.562 -17.451 1.00 53.31 115 PRO A O 1
ATOM 908 N N . ALA A 1 116 ? 25.331 -6.457 -16.607 1.00 51.00 116 ALA A N 1
ATOM 909 C CA . ALA A 1 116 ? 26.185 -5.331 -16.955 1.00 51.00 116 ALA A CA 1
ATOM 910 C C . ALA A 1 116 ? 26.302 -5.335 -18.483 1.00 51.00 116 ALA A C 1
ATOM 912 O O . ALA A 1 116 ? 27.082 -6.095 -19.053 1.00 51.00 116 ALA A O 1
ATOM 913 N N . VAL A 1 117 ? 25.404 -4.618 -19.151 1.00 49.06 117 VAL A N 1
ATOM 914 C CA . VAL A 1 117 ? 25.487 -4.423 -20.591 1.00 49.06 117 VAL A CA 1
ATOM 915 C C . VAL A 1 117 ? 26.575 -3.371 -20.779 1.00 49.06 117 VAL A C 1
ATOM 917 O O . VAL A 1 117 ? 26.347 -2.205 -20.452 1.00 49.06 117 VAL A O 1
ATOM 920 N N . ASP A 1 118 ? 27.762 -3.827 -21.185 1.00 42.88 118 ASP A N 1
ATOM 921 C CA . ASP A 1 118 ? 28.823 -2.988 -21.760 1.00 42.88 118 ASP A CA 1
ATOM 922 C C . ASP A 1 118 ? 28.364 -2.368 -23.093 1.00 42.88 118 ASP A C 1
ATOM 924 O O . ASP A 1 118 ? 27.652 -3.062 -23.864 1.00 42.88 118 ASP A O 1
#

Sequence (118 aa):
MTPTKTICFALTSDLHSWYDGCSVAVPVMNISVESVSEGPVIGSRYKVDLIIRALNAGYASLISLHLKEGFVASVDSLEMRTSVYVQNSKVFCEWMEWKGKYIDKWLKSHYDMAPAVD